Protein AF-A0A8G2C7Z1-F1 (afdb_monomer)

Secondary structure (DSSP, 8-state):
------SEEEEEHHHHHHHHHHHHHH---HHHHHHHHHHHHHTS-SPPPP---SSEEEEEEHHHHHGGGHHHHHHHHHHHHHHTT--S-HHHHHHHHHHHHHHH--GGG-

Nearest PDB structures (foldseek):
  7x4e-assembly1_A  TM=8.736E-01  e=5.362E-06  Natronorubrum bangense JCM 10635
  4lrv-assembly3_N-3  TM=7.641E-01  e=2.192E-05  Escherichia coli B7A
  4lrv-assembly1_E-2  TM=7.780E-01  e=4.821E-05  Escherichia coli B7A
  4lrv-assembly2_P  TM=7.577E-01  e=6.760E-05  Escherichia coli B7A
  4lrv-assembly1_M-2  TM=7.720E-01  e=1.971E-04  Escherichia coli B7A

Foldseek 3Di:
DQFQPDQKQWDAQVLQVLLVVLCVLPVDHSLVLLVQLLVVLLVDLDQQDQDDCPRTDDIGGPCSNQPPNSVVSRVSLVVSCVVSVPPDRSNRSSNRSSSNSSVPDDSVVD

Sequence (110 aa):
MNELTLQRVPFTKDADNKLRSLKAKTGLTPNILCRLAFCLSVEHSTTPPEVDMTERGREINRYTLFGEYETLFTSLLKVWHHEHSSPLEINDLCIRHIHRGISLINPNKL

pLDDT: mean 94.8, std 6.98, range [54.81, 98.69]

Structure (mmCIF, N/CA/C/O backbone):
data_AF-A0A8G2C7Z1-F1
#
_entry.id   AF-A0A8G2C7Z1-F1
#
loop_
_atom_site.group_PDB
_atom_site.id
_atom_site.type_symbol
_atom_site.label_atom_id
_atom_site.label_alt_id
_atom_site.label_comp_id
_atom_site.label_asym_id
_atom_site.label_entity_id
_atom_site.label_seq_id
_atom_site.pdbx_PDB_ins_code
_atom_site.Cartn_x
_atom_site.Cartn_y
_atom_site.Cartn_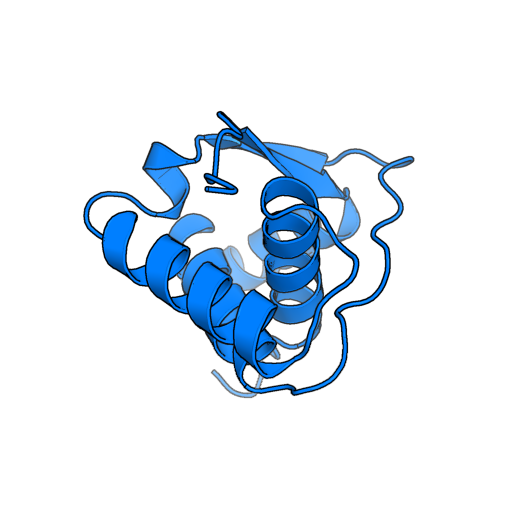z
_atom_site.occupancy
_atom_site.B_iso_or_equiv
_atom_site.auth_seq_id
_atom_site.auth_comp_id
_atom_site.auth_asym_id
_atom_site.auth_atom_id
_atom_site.pdbx_PDB_model_num
ATOM 1 N N . MET A 1 1 ? 15.138 -12.774 -10.348 1.00 54.81 1 MET A N 1
ATOM 2 C CA . MET A 1 1 ? 13.715 -12.378 -10.335 1.00 54.81 1 MET A CA 1
ATOM 3 C C . MET A 1 1 ? 13.541 -11.466 -9.138 1.00 54.81 1 MET A C 1
ATOM 5 O O . MET A 1 1 ? 13.924 -11.883 -8.051 1.00 54.81 1 MET A O 1
ATOM 9 N N . ASN A 1 2 ? 13.083 -10.229 -9.330 1.00 73.44 2 ASN A N 1
ATOM 10 C CA . ASN A 1 2 ? 12.905 -9.296 -8.218 1.00 73.44 2 ASN A CA 1
ATOM 11 C C . ASN A 1 2 ? 11.690 -9.757 -7.397 1.00 73.44 2 ASN A C 1
ATOM 13 O O . ASN A 1 2 ? 10.560 -9.764 -7.885 1.00 73.44 2 ASN A O 1
ATOM 17 N N . GLU A 1 3 ? 11.945 -10.230 -6.181 1.00 84.94 3 GLU A N 1
ATOM 18 C CA . GLU A 1 3 ? 10.935 -10.761 -5.265 1.00 84.94 3 GLU A CA 1
ATOM 19 C C . GLU A 1 3 ? 10.564 -9.725 -4.204 1.00 84.94 3 GLU A C 1
ATOM 21 O O . GLU A 1 3 ? 11.388 -8.906 -3.796 1.00 84.94 3 GLU A O 1
ATOM 26 N N . LEU A 1 4 ? 9.322 -9.789 -3.718 1.00 92.88 4 LEU A N 1
ATOM 27 C CA . LEU A 1 4 ? 8.908 -8.997 -2.566 1.00 92.88 4 LEU A CA 1
ATOM 28 C C . LEU A 1 4 ? 9.500 -9.630 -1.299 1.00 92.88 4 LEU A C 1
ATOM 30 O O . LEU A 1 4 ? 9.049 -10.681 -0.842 1.00 92.88 4 LEU A O 1
ATOM 34 N N . THR A 1 5 ? 10.510 -8.999 -0.707 1.00 95.00 5 THR A N 1
ATOM 35 C CA . THR A 1 5 ? 11.256 -9.544 0.446 1.00 95.00 5 THR A CA 1
ATOM 36 C C . THR A 1 5 ? 11.010 -8.791 1.750 1.00 95.00 5 THR A C 1
ATOM 38 O O . THR A 1 5 ? 11.402 -9.272 2.815 1.00 95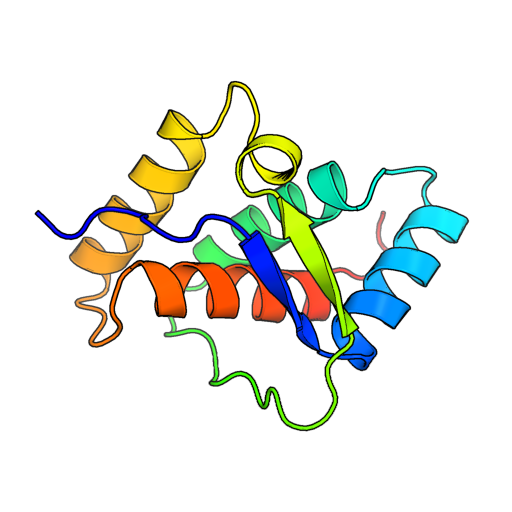.00 5 THR A O 1
ATOM 41 N N . LEU A 1 6 ? 10.313 -7.649 1.698 1.00 94.50 6 LEU A N 1
ATOM 42 C CA . LEU A 1 6 ? 9.989 -6.859 2.888 1.00 94.50 6 LEU A CA 1
ATOM 43 C C . LEU A 1 6 ? 9.221 -7.699 3.923 1.00 94.50 6 LEU A C 1
ATOM 45 O O . LEU A 1 6 ? 8.230 -8.343 3.590 1.00 94.50 6 LEU A O 1
ATOM 49 N N . GLN A 1 7 ? 9.654 -7.679 5.183 1.00 96.31 7 GLN A N 1
ATOM 50 C CA . GLN A 1 7 ? 8.948 -8.370 6.273 1.00 96.31 7 GLN A CA 1
ATOM 51 C C . GLN A 1 7 ? 7.810 -7.516 6.836 1.00 96.31 7 GLN A C 1
ATOM 53 O O . GLN A 1 7 ? 6.756 -8.018 7.224 1.00 96.31 7 GLN A O 1
ATOM 58 N N . ARG A 1 8 ? 8.007 -6.196 6.856 1.00 97.56 8 ARG A N 1
ATOM 59 C CA . ARG A 1 8 ? 7.068 -5.214 7.396 1.00 97.56 8 ARG A CA 1
ATOM 60 C C . ARG A 1 8 ? 6.937 -4.056 6.419 1.00 97.56 8 ARG A C 1
ATOM 62 O O . ARG A 1 8 ? 7.935 -3.623 5.852 1.00 97.56 8 ARG A O 1
ATOM 69 N N . VAL A 1 9 ? 5.713 -3.576 6.220 1.00 97.75 9 VAL A N 1
ATOM 70 C CA . VAL A 1 9 ? 5.421 -2.394 5.405 1.00 97.75 9 VAL A CA 1
ATOM 71 C C . VAL A 1 9 ? 5.460 -1.166 6.313 1.00 97.75 9 VAL A C 1
ATOM 73 O O . VAL A 1 9 ? 4.626 -1.084 7.225 1.00 97.75 9 VAL A O 1
ATOM 76 N N . PRO A 1 10 ? 6.400 -0.230 6.099 1.00 98.06 10 PRO A N 1
ATOM 77 C CA . PRO A 1 10 ? 6.450 1.019 6.839 1.00 98.06 10 PRO A CA 1
ATOM 78 C C . PRO A 1 10 ? 5.433 2.033 6.315 1.00 98.06 10 PRO A C 1
ATOM 80 O O . PRO A 1 10 ? 5.172 2.138 5.113 1.00 98.06 10 PRO A O 1
ATOM 83 N N . PHE A 1 11 ? 4.888 2.824 7.233 1.00 98.44 11 PHE A N 1
ATOM 84 C CA . PHE A 1 11 ? 4.016 3.943 6.913 1.00 98.44 11 PHE A CA 1
ATOM 85 C C . PHE A 1 11 ? 4.598 5.237 7.464 1.00 98.44 11 PHE A C 1
ATOM 87 O O . PHE A 1 11 ? 5.170 5.259 8.551 1.00 98.44 11 PHE A O 1
ATOM 94 N N . THR A 1 12 ? 4.402 6.328 6.734 1.00 98.69 12 THR A N 1
ATOM 95 C CA . THR A 1 12 ? 4.509 7.678 7.272 1.00 98.69 12 THR A CA 1
ATOM 96 C C . THR A 1 12 ? 3.445 7.890 8.344 1.00 98.69 12 THR A C 1
ATOM 98 O O . THR A 1 12 ? 2.409 7.212 8.384 1.00 98.69 12 THR A O 1
ATOM 101 N N . LYS A 1 13 ? 3.689 8.854 9.223 1.00 98.50 13 LYS A N 1
ATOM 102 C CA . LYS A 1 13 ? 2.750 9.260 10.268 1.00 98.50 13 LYS A CA 1
ATOM 103 C C . LYS A 1 13 ? 1.397 9.670 9.685 1.00 98.50 13 LYS A C 1
ATOM 105 O O . LYS A 1 13 ? 0.362 9.251 10.198 1.00 98.50 13 LYS A O 1
ATOM 110 N N . ASP A 1 14 ? 1.400 10.398 8.572 1.00 98.06 14 ASP A N 1
ATOM 111 C CA . ASP A 1 14 ? 0.177 10.843 7.899 1.00 98.06 14 ASP A CA 1
ATOM 112 C C . ASP A 1 14 ? -0.612 9.688 7.285 1.00 98.06 14 ASP A C 1
ATOM 114 O O . ASP A 1 14 ? -1.833 9.615 7.452 1.00 98.06 14 ASP A O 1
ATOM 118 N N . ALA A 1 15 ? 0.069 8.738 6.639 1.00 98.31 15 ALA A N 1
ATOM 119 C CA . ALA A 1 15 ? -0.581 7.542 6.119 1.00 98.31 15 ALA A CA 1
ATOM 120 C C . ALA A 1 15 ? -1.184 6.6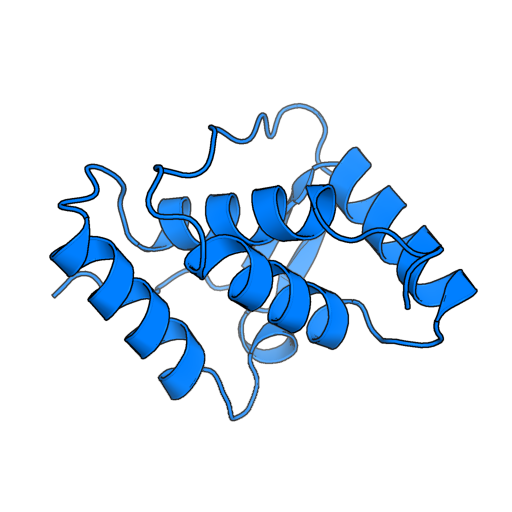94 7.253 1.00 98.31 15 ALA A C 1
ATOM 122 O O . ALA A 1 15 ? -2.328 6.248 7.136 1.00 98.31 15 ALA A O 1
ATOM 123 N N . ASP A 1 16 ? -0.475 6.521 8.378 1.00 98.38 16 ASP A N 1
ATOM 124 C CA . ASP A 1 16 ? -1.007 5.798 9.542 1.00 98.38 16 ASP A CA 1
ATOM 125 C C . ASP A 1 16 ? -2.227 6.508 10.150 1.00 98.38 16 ASP A C 1
ATOM 127 O O . ASP A 1 16 ? -3.238 5.870 10.457 1.00 98.38 16 ASP A O 1
ATOM 131 N N . ASN A 1 17 ? -2.174 7.836 10.274 1.00 98.06 17 ASN A N 1
ATOM 132 C CA . ASN A 1 17 ? -3.296 8.645 10.746 1.00 98.06 17 ASN A CA 1
ATOM 133 C C . ASN A 1 17 ? -4.506 8.527 9.812 1.00 98.06 17 ASN A C 1
ATOM 135 O O . ASN A 1 17 ? -5.635 8.330 10.277 1.00 98.06 17 ASN A O 1
ATOM 139 N N . LYS A 1 18 ? -4.285 8.569 8.492 1.00 97.62 18 LYS A N 1
ATOM 140 C CA . LYS A 1 18 ? -5.350 8.380 7.504 1.00 97.62 18 LYS A CA 1
ATOM 141 C C . LYS A 1 18 ? -5.960 6.984 7.606 1.00 97.62 18 LYS A C 1
ATOM 143 O O . LYS A 1 18 ? -7.182 6.878 7.663 1.00 97.62 18 LYS A O 1
ATOM 148 N N . LEU A 1 19 ? -5.157 5.927 7.729 1.00 97.88 19 LEU A N 1
ATOM 149 C CA . LEU A 1 19 ? -5.654 4.561 7.933 1.00 97.88 19 LEU A CA 1
ATOM 150 C C . LEU A 1 19 ? -6.501 4.429 9.208 1.00 97.88 19 LEU A C 1
ATOM 152 O O . LEU A 1 19 ? -7.533 3.758 9.193 1.00 97.88 19 LEU A O 1
ATOM 156 N N . ARG A 1 20 ? -6.114 5.085 10.311 1.00 97.44 20 ARG A N 1
ATOM 157 C CA . ARG A 1 20 ? -6.914 5.109 11.553 1.00 97.44 20 ARG A CA 1
ATOM 158 C C . ARG A 1 20 ? -8.249 5.820 11.360 1.00 97.44 20 ARG A C 1
ATOM 160 O O . ARG A 1 20 ? -9.268 5.308 11.815 1.00 97.44 20 ARG A O 1
ATOM 167 N N . SER A 1 21 ? -8.244 6.957 10.666 1.00 96.56 21 SER A N 1
ATOM 168 C CA . SER A 1 21 ? -9.460 7.704 10.332 1.00 96.56 21 SER A CA 1
ATOM 169 C C . SER A 1 21 ? -10.396 6.883 9.438 1.00 96.56 21 SER A C 1
ATOM 171 O O . SER A 1 21 ? -11.583 6.757 9.732 1.00 96.56 21 SER A O 1
ATOM 173 N N . LEU A 1 22 ? -9.858 6.239 8.398 1.00 97.19 22 LEU A N 1
ATOM 174 C CA . LEU A 1 22 ? -10.612 5.349 7.513 1.00 97.19 22 LEU A CA 1
ATOM 175 C C . LEU A 1 22 ? -11.210 4.164 8.276 1.00 97.19 22 LEU A C 1
ATOM 177 O O . LEU A 1 22 ? -12.394 3.878 8.108 1.00 97.19 22 LEU A O 1
ATOM 181 N N . LYS A 1 23 ? -10.438 3.524 9.166 1.00 96.50 23 LYS A N 1
ATOM 182 C CA . LYS A 1 23 ? -10.943 2.460 10.045 1.00 96.50 23 LYS A CA 1
ATOM 183 C C . LYS A 1 23 ? -12.106 2.951 10.906 1.00 96.50 23 LYS A C 1
ATOM 185 O O . LYS A 1 23 ? -13.116 2.265 10.996 1.00 96.50 23 LYS A O 1
ATOM 190 N N . ALA A 1 24 ? -11.970 4.115 11.540 1.00 96.56 24 ALA A N 1
ATOM 191 C CA . ALA A 1 24 ? -13.011 4.664 12.407 1.00 96.56 24 ALA A CA 1
ATOM 192 C C . ALA A 1 24 ? -14.313 4.960 11.644 1.00 96.56 24 ALA A C 1
ATOM 194 O O . ALA A 1 24 ? -15.391 4.768 12.194 1.00 96.56 24 ALA A O 1
ATOM 195 N N . LYS A 1 25 ? -14.215 5.391 10.380 1.00 95.12 25 LYS A N 1
ATOM 196 C CA . LYS A 1 25 ? -15.376 5.717 9.538 1.00 95.12 25 LYS A CA 1
ATOM 197 C C . LYS A 1 25 ? -16.045 4.500 8.899 1.00 95.12 25 LYS A C 1
ATOM 199 O O . LYS A 1 25 ? -17.260 4.482 8.775 1.00 95.12 25 LYS A O 1
ATOM 204 N N . THR A 1 26 ? -15.260 3.514 8.469 1.00 95.06 26 THR A N 1
ATOM 205 C CA . THR A 1 26 ? -15.745 2.393 7.636 1.00 95.06 26 THR A CA 1
ATOM 206 C C . THR A 1 26 ? -15.833 1.064 8.386 1.00 95.06 26 THR A C 1
ATOM 208 O O . THR A 1 26 ? -16.402 0.106 7.880 1.00 95.06 26 THR A O 1
ATOM 211 N N . GLY A 1 27 ? -15.208 0.955 9.563 1.00 95.56 27 GLY A N 1
ATOM 212 C CA . GLY A 1 27 ? -15.026 -0.312 10.276 1.00 95.56 27 GLY A CA 1
ATOM 213 C C . GLY A 1 27 ? -13.969 -1.243 9.660 1.00 95.56 27 GLY A C 1
ATOM 214 O O . GLY A 1 27 ? -13.598 -2.237 10.286 1.00 95.56 27 GLY A O 1
ATOM 215 N N . LEU A 1 28 ? -13.430 -0.926 8.476 1.00 95.69 28 LEU A N 1
ATOM 216 C CA . LEU A 1 28 ? -12.449 -1.765 7.788 1.00 95.69 28 LEU A CA 1
ATOM 217 C C . LEU A 1 28 ? -11.092 -1.741 8.495 1.00 95.69 28 LEU A C 1
ATOM 219 O O . LEU A 1 28 ? -10.581 -0.698 8.913 1.00 95.69 28 LEU A O 1
ATOM 223 N N . THR A 1 29 ? -10.471 -2.911 8.614 1.00 96.06 29 THR A N 1
ATOM 224 C CA . THR A 1 29 ? -9.144 -3.026 9.218 1.00 96.06 29 THR A CA 1
ATOM 225 C C . THR A 1 29 ? -8.068 -2.414 8.309 1.00 96.06 29 THR A C 1
ATOM 227 O O . THR A 1 29 ? -8.224 -2.405 7.084 1.00 96.06 29 THR A O 1
ATOM 230 N N . PRO A 1 30 ? -6.942 -1.923 8.867 1.00 95.81 30 PRO A N 1
ATOM 231 C CA . PRO A 1 30 ? -5.876 -1.305 8.074 1.00 95.81 30 PRO A CA 1
ATOM 232 C C . PRO A 1 30 ? -5.341 -2.202 6.954 1.00 95.81 30 PRO A C 1
ATOM 234 O O . PRO A 1 30 ? -5.027 -1.724 5.877 1.00 95.81 30 PRO A O 1
ATOM 237 N N . ASN A 1 31 ? -5.279 -3.510 7.178 1.00 95.75 31 ASN A N 1
ATOM 238 C CA . ASN A 1 31 ? -4.836 -4.497 6.204 1.00 95.75 31 ASN A CA 1
ATOM 239 C C . ASN A 1 31 ? -5.793 -4.615 5.004 1.00 95.75 31 ASN A C 1
ATOM 241 O O . ASN A 1 31 ? -5.317 -4.669 3.874 1.00 95.75 31 ASN A O 1
ATOM 245 N N . ILE A 1 32 ? -7.113 -4.561 5.211 1.00 96.12 32 ILE A N 1
ATOM 246 C CA . ILE A 1 32 ? -8.076 -4.491 4.097 1.00 96.12 32 ILE A CA 1
ATOM 247 C C . ILE A 1 32 ? -7.969 -3.148 3.368 1.00 96.12 32 ILE A C 1
ATOM 249 O O . ILE A 1 32 ? -7.912 -3.117 2.141 1.00 96.12 32 ILE A O 1
ATOM 253 N N . LEU A 1 33 ? -7.852 -2.042 4.108 1.00 97.31 33 LEU A N 1
ATOM 254 C CA . LEU A 1 33 ? -7.671 -0.711 3.521 1.00 97.31 33 LEU A CA 1
ATOM 255 C C . LEU A 1 33 ? -6.395 -0.616 2.672 1.00 97.31 33 LEU A C 1
ATOM 257 O O . LEU A 1 33 ? -6.431 -0.037 1.593 1.00 97.31 33 LEU A O 1
ATOM 261 N N . CYS A 1 34 ? -5.288 -1.224 3.105 1.00 97.75 34 CYS A N 1
ATOM 262 C CA . CYS A 1 34 ? -4.047 -1.271 2.333 1.00 97.75 34 CYS A CA 1
ATOM 263 C C . CYS A 1 34 ? -4.176 -2.098 1.046 1.00 97.75 34 CYS A C 1
ATOM 265 O O . CYS A 1 34 ? -3.574 -1.733 0.040 1.00 97.75 34 CYS A O 1
ATOM 267 N N . ARG A 1 35 ? -4.965 -3.183 1.047 1.00 97.50 35 ARG A N 1
ATOM 268 C CA . ARG A 1 35 ? -5.261 -3.961 -0.170 1.00 97.50 35 ARG A CA 1
ATOM 269 C C . ARG A 1 35 ? -6.058 -3.133 -1.176 1.00 97.50 35 ARG A C 1
ATOM 271 O O . ARG A 1 35 ? -5.690 -3.084 -2.342 1.00 97.50 35 ARG A O 1
ATOM 278 N N . LEU A 1 36 ? -7.095 -2.432 -0.710 1.00 96.69 36 LEU A N 1
A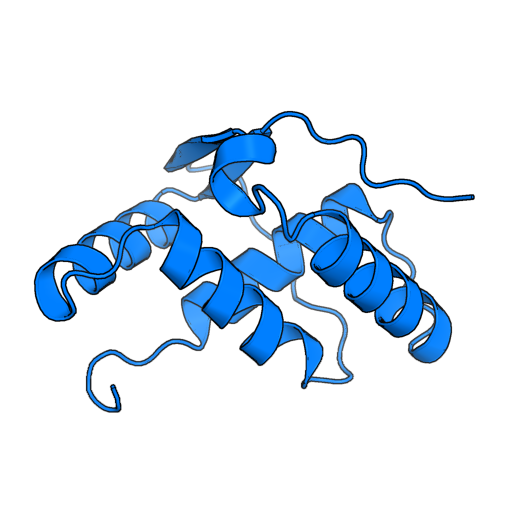TOM 279 C CA . LEU A 1 36 ? -7.887 -1.520 -1.545 1.00 96.69 36 LEU A CA 1
ATOM 280 C C . LEU A 1 36 ? -7.029 -0.376 -2.094 1.00 96.69 36 LEU A C 1
ATOM 282 O O . LEU A 1 36 ? -7.065 -0.095 -3.286 1.00 96.69 36 LEU A O 1
ATOM 286 N N . ALA A 1 37 ? -6.218 0.240 -1.233 1.00 97.75 37 ALA A N 1
ATOM 287 C CA . ALA A 1 37 ? -5.253 1.262 -1.613 1.00 97.75 37 ALA A CA 1
ATOM 288 C C . ALA A 1 37 ? -4.315 0.758 -2.718 1.00 97.75 37 ALA A C 1
ATOM 290 O O . ALA A 1 37 ? -4.162 1.416 -3.744 1.00 97.75 37 ALA A O 1
ATOM 291 N N . PHE A 1 38 ? -3.714 -0.418 -2.534 1.00 98.25 38 PHE A N 1
ATOM 292 C CA . PHE A 1 38 ? -2.851 -1.012 -3.546 1.00 98.25 38 PHE A CA 1
ATOM 293 C C . PHE A 1 38 ? -3.583 -1.178 -4.884 1.00 98.25 38 PHE A C 1
ATOM 295 O O . PHE A 1 38 ? -3.064 -0.713 -5.896 1.00 98.25 38 PHE A O 1
ATOM 302 N N . CYS A 1 39 ? -4.787 -1.765 -4.888 1.00 97.12 39 CYS A N 1
ATOM 303 C CA . CYS A 1 39 ? -5.577 -1.958 -6.108 1.00 97.12 39 CYS A CA 1
ATOM 304 C C . CYS A 1 39 ? -5.869 -0.633 -6.825 1.00 97.12 39 CYS A C 1
ATOM 306 O O . CYS A 1 39 ? -5.566 -0.505 -8.005 1.00 97.12 39 CYS A O 1
ATOM 308 N N . LEU A 1 40 ? -6.352 0.380 -6.096 1.00 96.75 40 LEU A N 1
ATOM 309 C CA . LEU A 1 40 ? -6.585 1.722 -6.649 1.00 96.75 40 LEU A CA 1
ATOM 310 C C . LEU A 1 40 ? -5.313 2.323 -7.247 1.00 96.75 40 LEU A C 1
ATOM 312 O O . LEU A 1 40 ? -5.341 3.028 -8.247 1.00 96.75 40 LEU A O 1
ATOM 316 N N . SER A 1 41 ? -4.174 2.062 -6.614 1.00 98.25 41 SER A N 1
ATOM 317 C CA . SER A 1 41 ? -2.898 2.576 -7.071 1.00 98.25 41 SER A CA 1
ATOM 318 C C . SER A 1 41 ? -2.455 1.916 -8.371 1.00 98.25 41 SER A C 1
ATOM 320 O O . SER A 1 41 ? -2.047 2.634 -9.275 1.00 98.25 41 SER A O 1
ATOM 322 N N . VAL A 1 42 ? -2.508 0.590 -8.496 1.00 96.88 42 VAL A N 1
ATOM 323 C CA . VAL A 1 42 ? -1.992 -0.111 -9.690 1.00 96.88 42 VAL A CA 1
ATOM 324 C C . VAL A 1 42 ? -2.803 0.155 -10.962 1.00 96.88 42 VAL A C 1
ATOM 326 O O . VAL A 1 42 ? -2.278 -0.031 -12.052 1.00 96.88 42 VAL A O 1
ATOM 329 N N . GLU A 1 43 ? -4.032 0.665 -10.853 1.00 95.75 43 GLU A N 1
ATOM 330 C CA . GLU A 1 43 ? -4.816 1.135 -12.008 1.00 95.75 43 GLU A CA 1
ATOM 331 C C . GLU A 1 43 ? -4.176 2.339 -12.721 1.00 95.75 43 GLU A C 1
ATOM 333 O O . GLU A 1 43 ? -4.414 2.572 -13.906 1.00 95.75 43 GLU A O 1
ATOM 338 N N . HIS A 1 44 ? -3.342 3.114 -12.024 1.00 94.75 44 HIS A N 1
ATOM 339 C CA . HIS A 1 44 ? -2.623 4.230 -12.626 1.00 94.75 44 HIS A CA 1
ATOM 340 C C . HIS A 1 44 ? -1.321 3.759 -13.281 1.00 94.75 44 HIS A C 1
ATOM 342 O O . HIS A 1 44 ? -0.461 3.174 -12.618 1.00 94.75 44 HIS A O 1
ATOM 348 N N . SER A 1 45 ? -1.125 4.129 -14.549 1.00 92.38 45 SER A N 1
ATOM 349 C CA . SER A 1 45 ? 0.073 3.803 -15.336 1.00 92.38 45 SER A CA 1
ATOM 350 C C . SER A 1 45 ? 1.325 4.603 -14.963 1.00 92.38 45 SER A C 1
ATOM 352 O O . SER A 1 45 ? 2.433 4.271 -15.375 1.00 92.38 45 SER A O 1
ATOM 354 N N . THR A 1 46 ? 1.183 5.674 -14.181 1.00 95.44 46 THR A N 1
ATOM 355 C CA . THR A 1 46 ? 2.324 6.479 -13.735 1.00 95.44 46 THR A CA 1
ATOM 356 C C . THR A 1 46 ? 3.039 5.821 -12.561 1.00 95.44 46 THR A C 1
ATOM 358 O O . THR A 1 46 ? 2.401 5.229 -11.687 1.00 95.44 46 THR A O 1
ATOM 361 N N . THR A 1 47 ? 4.362 5.979 -12.485 1.00 95.62 47 THR A N 1
ATOM 362 C CA . THR A 1 47 ? 5.145 5.578 -11.307 1.00 95.62 47 THR A CA 1
ATOM 363 C C . THR A 1 47 ? 4.632 6.307 -10.063 1.00 95.62 47 THR A C 1
ATOM 365 O O . THR A 1 47 ? 4.491 7.534 -10.097 1.00 95.62 47 THR A O 1
ATOM 368 N N . PRO A 1 48 ? 4.312 5.593 -8.967 1.00 97.69 48 PRO A N 1
ATOM 369 C CA . PRO A 1 48 ? 3.866 6.239 -7.742 1.00 97.69 48 PRO A CA 1
ATOM 370 C C . PRO A 1 48 ? 4.976 7.144 -7.171 1.00 97.69 48 PRO A C 1
ATOM 372 O O . PRO A 1 48 ? 6.163 6.819 -7.290 1.00 97.69 48 PRO A O 1
ATOM 375 N N . PRO A 1 49 ? 4.606 8.287 -6.563 1.00 97.12 49 PRO A N 1
ATOM 376 C CA . PRO A 1 49 ? 5.571 9.252 -6.053 1.00 97.12 49 PRO A CA 1
ATOM 377 C C . PRO A 1 49 ? 6.432 8.649 -4.942 1.00 97.12 49 PRO A C 1
ATOM 379 O O . PRO A 1 49 ? 6.048 7.677 -4.287 1.00 97.12 49 PRO A O 1
ATOM 382 N N . GLU A 1 50 ? 7.602 9.245 -4.734 1.00 97.44 50 GLU A N 1
ATOM 383 C CA . GLU A 1 50 ? 8.454 8.926 -3.593 1.00 97.44 50 GLU A CA 1
ATOM 384 C C . GLU A 1 50 ? 7.731 9.193 -2.268 1.00 97.44 50 GLU A C 1
ATOM 386 O O . GLU A 1 50 ? 6.887 10.086 -2.164 1.00 97.44 50 GLU A O 1
ATOM 391 N N . VAL A 1 51 ? 8.050 8.382 -1.260 1.00 97.62 51 VAL A N 1
ATOM 392 C CA . VAL A 1 51 ? 7.461 8.478 0.074 1.00 97.62 51 VAL A CA 1
ATOM 393 C C . VAL A 1 51 ? 8.521 8.987 1.040 1.00 97.62 51 VAL A C 1
ATOM 395 O O . VAL A 1 51 ? 9.484 8.282 1.333 1.00 97.62 51 VAL A O 1
ATOM 398 N N . ASP A 1 52 ? 8.311 10.188 1.574 1.00 96.50 52 ASP A N 1
ATOM 399 C CA . ASP A 1 52 ? 9.154 10.741 2.631 1.00 96.50 52 ASP A CA 1
ATOM 400 C C . ASP A 1 52 ? 8.882 10.025 3.964 1.00 96.50 52 ASP A C 1
ATOM 402 O O . ASP A 1 52 ? 7.828 10.179 4.581 1.00 96.50 52 ASP A O 1
ATOM 406 N N . MET A 1 53 ? 9.854 9.229 4.408 1.00 95.31 53 MET A N 1
ATOM 407 C CA . MET A 1 53 ? 9.793 8.439 5.640 1.00 95.31 53 MET A CA 1
ATOM 408 C C . MET A 1 53 ? 10.437 9.138 6.850 1.00 95.31 53 MET A C 1
ATOM 410 O O . MET A 1 53 ? 10.773 8.461 7.829 1.00 95.31 53 MET A O 1
ATOM 414 N N . THR A 1 54 ? 10.625 10.462 6.806 1.00 96.50 54 THR A N 1
ATOM 415 C CA . THR A 1 54 ? 11.168 11.246 7.929 1.00 96.50 54 THR A CA 1
ATOM 416 C C . THR A 1 54 ? 10.260 11.151 9.160 1.00 96.50 54 THR A C 1
ATOM 418 O O . THR A 1 54 ? 10.704 10.747 10.235 1.00 96.50 54 THR A O 1
ATOM 421 N N . GLU A 1 55 ? 8.961 11.422 9.000 1.00 96.62 55 GLU A N 1
ATOM 422 C CA . GLU A 1 55 ? 7.955 11.248 10.057 1.00 96.62 55 GLU A CA 1
ATOM 423 C C . GLU A 1 55 ? 7.368 9.831 10.007 1.00 96.62 55 GLU A C 1
ATOM 425 O O . GLU A 1 55 ? 6.418 9.547 9.269 1.00 96.62 55 GLU A O 1
ATOM 430 N N . ARG A 1 56 ? 7.928 8.917 10.807 1.00 96.44 56 ARG A N 1
ATOM 431 C CA . ARG A 1 56 ? 7.525 7.503 10.816 1.00 96.44 56 ARG A CA 1
ATOM 432 C C . ARG A 1 56 ? 6.243 7.258 11.610 1.00 96.44 56 ARG A C 1
ATOM 434 O O . ARG A 1 56 ? 6.103 7.663 12.762 1.00 96.44 56 ARG A O 1
ATOM 441 N N . GLY A 1 57 ? 5.314 6.549 10.983 1.00 97.00 57 GLY A N 1
ATOM 442 C CA . GLY A 1 57 ? 4.133 5.965 11.601 1.00 97.00 57 GLY A CA 1
ATOM 443 C C . GLY A 1 57 ? 4.385 4.521 12.036 1.00 97.00 57 GLY A C 1
ATOM 444 O O . GLY A 1 57 ? 5.516 4.090 12.257 1.00 97.00 57 GLY A O 1
A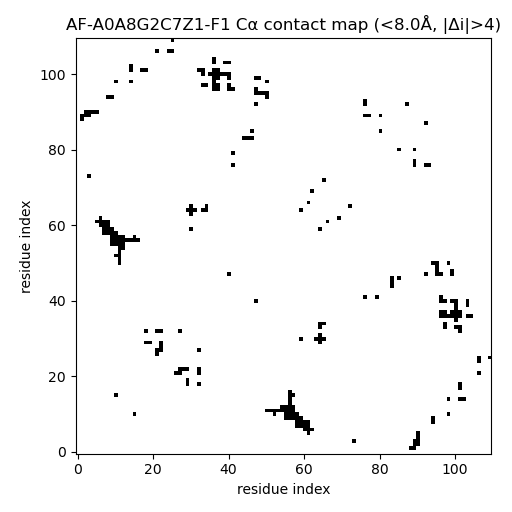TOM 445 N N . ARG A 1 58 ? 3.304 3.748 12.168 1.00 97.00 58 ARG A N 1
ATOM 446 C CA . ARG A 1 58 ? 3.409 2.310 12.448 1.00 97.00 58 ARG A CA 1
ATOM 447 C C . ARG A 1 58 ? 3.943 1.543 11.243 1.00 97.00 58 ARG A C 1
ATOM 449 O O . ARG A 1 58 ? 3.872 2.001 10.110 1.00 97.00 58 ARG A O 1
ATOM 456 N N . GLU A 1 59 ? 4.359 0.309 11.497 1.00 97.75 59 GLU A N 1
ATOM 457 C CA . GLU A 1 59 ? 4.603 -0.691 10.461 1.00 97.75 59 GLU A CA 1
ATOM 458 C C . GLU A 1 59 ? 3.633 -1.864 10.621 1.00 97.75 59 GLU A C 1
ATOM 460 O O . GLU A 1 59 ? 3.297 -2.248 11.747 1.00 97.75 59 GLU A O 1
ATOM 465 N N . ILE A 1 60 ? 3.226 -2.476 9.510 1.00 96.44 60 ILE A N 1
ATOM 466 C CA . ILE A 1 60 ? 2.359 -3.663 9.507 1.00 96.44 60 ILE A CA 1
ATOM 467 C C . ILE A 1 60 ? 3.141 -4.848 8.948 1.00 96.44 60 ILE A C 1
ATOM 469 O O . ILE A 1 60 ? 3.824 -4.723 7.937 1.00 96.44 60 ILE A O 1
ATOM 473 N N . ASN A 1 61 ? 3.035 -6.011 9.595 1.00 97.00 61 ASN A N 1
ATOM 474 C CA . ASN A 1 61 ? 3.639 -7.244 9.090 1.00 97.00 61 ASN A CA 1
ATOM 475 C C . ASN A 1 61 ? 3.093 -7.561 7.690 1.00 97.00 61 ASN A C 1
ATOM 477 O O . ASN A 1 61 ? 1.876 -7.535 7.497 1.00 97.00 61 ASN A O 1
ATOM 481 N N . ARG A 1 62 ? 3.961 -7.892 6.728 1.00 95.44 62 ARG A N 1
ATOM 482 C CA . ARG A 1 62 ? 3.548 -8.188 5.346 1.00 95.44 62 ARG A CA 1
ATOM 483 C C . ARG A 1 62 ? 2.503 -9.300 5.307 1.00 95.44 62 ARG A C 1
ATOM 485 O O . ARG A 1 62 ? 1.463 -9.134 4.676 1.00 95.44 62 ARG A O 1
ATOM 492 N N . TYR A 1 63 ? 2.730 -10.360 6.081 1.00 93.88 63 TYR A N 1
ATOM 493 C CA . TYR A 1 63 ? 1.785 -11.463 6.238 1.00 93.88 63 TYR A CA 1
ATOM 494 C C . TYR A 1 63 ? 0.417 -11.000 6.768 1.00 93.88 63 TYR A C 1
ATOM 496 O O . TYR A 1 63 ? -0.619 -11.467 6.315 1.00 93.88 63 TYR A O 1
ATOM 504 N N . THR A 1 64 ? 0.370 -10.027 7.682 1.00 93.31 64 THR A N 1
ATOM 505 C CA . THR A 1 64 ? -0.899 -9.442 8.150 1.00 93.31 64 THR A CA 1
ATOM 506 C C . THR A 1 64 ? -1.580 -8.614 7.059 1.00 93.31 64 THR A C 1
ATOM 508 O O . THR A 1 64 ? -2.812 -8.587 6.980 1.00 93.31 64 THR A O 1
ATOM 511 N N . LEU A 1 65 ? -0.790 -7.923 6.231 1.00 94.19 65 LEU A N 1
ATOM 512 C CA . LEU A 1 65 ? -1.281 -7.056 5.169 1.00 94.19 65 LEU A CA 1
ATOM 513 C C . LEU A 1 65 ? -1.852 -7.867 4.009 1.00 94.19 65 LEU A C 1
ATOM 515 O O . LEU A 1 65 ? -3.012 -7.659 3.673 1.00 94.19 65 LEU A O 1
ATOM 519 N N . PHE A 1 66 ? -1.117 -8.829 3.452 1.00 95.12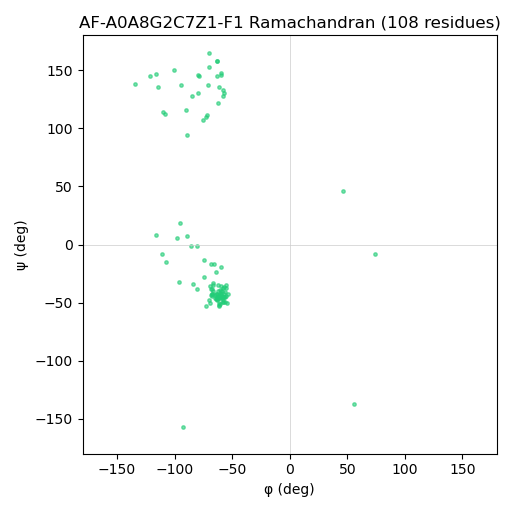 66 PHE A N 1
ATOM 520 C CA . PHE A 1 66 ? -1.575 -9.607 2.295 1.00 95.12 66 PHE A CA 1
ATOM 521 C C . PHE A 1 66 ? -2.226 -10.949 2.656 1.00 95.12 66 PHE A C 1
ATOM 523 O O . PHE A 1 66 ? -3.194 -11.339 2.005 1.00 95.12 66 PHE A O 1
ATOM 530 N N . GLY A 1 67 ? -1.794 -11.605 3.735 1.00 93.06 67 GLY A N 1
ATOM 531 C CA . GLY A 1 67 ? -2.336 -12.895 4.173 1.00 93.06 67 GLY A CA 1
ATOM 532 C C . GLY A 1 67 ? -2.256 -13.960 3.081 1.00 93.06 67 GLY A C 1
ATOM 533 O O . GLY A 1 67 ? -1.272 -14.044 2.352 1.00 93.06 67 GLY A O 1
ATOM 534 N N . GLU A 1 68 ? -3.332 -14.732 2.930 1.00 95.31 68 GLU A N 1
ATOM 535 C CA . GLU A 1 68 ? -3.481 -15.747 1.874 1.00 95.31 68 GLU A CA 1
ATOM 536 C C . GLU A 1 68 ? -3.403 -15.178 0.443 1.00 95.31 68 GLU A C 1
ATOM 538 O O . GLU A 1 68 ? -3.113 -15.909 -0.498 1.00 95.31 68 GLU A O 1
ATOM 543 N N . TYR A 1 69 ? -3.607 -13.867 0.267 1.00 95.94 69 TYR A N 1
ATOM 544 C CA . TYR A 1 69 ? -3.592 -13.207 -1.040 1.00 95.94 69 TYR A CA 1
ATOM 545 C C . TYR A 1 69 ? -2.198 -12.707 -1.452 1.00 95.94 69 TYR A C 1
ATOM 547 O O . TYR A 1 69 ? -2.079 -12.005 -2.454 1.00 95.94 69 TYR A O 1
ATOM 555 N N . GLU A 1 70 ? -1.131 -13.021 -0.708 1.00 94.75 70 GLU A N 1
ATOM 556 C CA . GLU A 1 70 ? 0.226 -12.527 -1.001 1.00 94.75 70 GLU A CA 1
ATOM 557 C C . GLU A 1 70 ? 0.675 -12.828 -2.435 1.00 94.75 70 GLU A C 1
ATOM 559 O O . GLU A 1 70 ? 1.185 -11.936 -3.116 1.00 94.75 70 GLU A O 1
ATOM 564 N N . THR A 1 71 ? 0.409 -14.033 -2.941 1.00 95.44 71 THR A N 1
ATOM 565 C CA . THR A 1 71 ? 0.712 -14.392 -4.332 1.00 95.44 71 THR A CA 1
ATOM 566 C C . THR A 1 71 ? -0.014 -13.488 -5.329 1.00 95.44 71 THR A C 1
ATOM 568 O O . THR A 1 71 ? 0.606 -13.010 -6.269 1.00 95.44 71 THR A O 1
ATOM 571 N N . LEU A 1 72 ? -1.293 -13.170 -5.104 1.00 96.38 72 LEU A N 1
ATOM 572 C CA . LEU A 1 72 ? -2.057 -12.288 -5.993 1.00 96.38 72 LEU A CA 1
ATOM 573 C C . LEU A 1 72 ? -1.441 -10.883 -6.056 1.00 96.38 72 LEU A C 1
ATOM 575 O O . LEU A 1 72 ? -1.155 -10.376 -7.139 1.00 96.38 72 LEU A O 1
ATOM 579 N N . PHE A 1 73 ? -1.215 -10.257 -4.899 1.00 96.88 73 PHE A N 1
ATOM 580 C CA . PHE A 1 73 ? -0.701 -8.886 -4.840 1.00 96.88 73 PHE A CA 1
ATOM 581 C C . PHE A 1 73 ? 0.738 -8.779 -5.358 1.00 96.88 73 PHE A C 1
ATOM 583 O O . PHE A 1 73 ? 1.073 -7.823 -6.057 1.00 96.88 73 PHE A O 1
ATOM 590 N N . THR A 1 74 ? 1.583 -9.773 -5.071 1.00 95.69 74 THR A N 1
ATOM 591 C CA . THR A 1 74 ? 2.957 -9.811 -5.593 1.00 95.69 74 THR A CA 1
ATOM 592 C C . THR A 1 74 ? 2.995 -10.048 -7.100 1.00 95.69 74 THR A C 1
ATOM 594 O O . THR A 1 74 ? 3.790 -9.407 -7.785 1.00 95.69 74 THR A O 1
ATOM 597 N N . SER A 1 75 ? 2.121 -10.901 -7.641 1.00 96.31 75 SER A N 1
ATOM 598 C CA . SER A 1 75 ? 1.985 -11.091 -9.087 1.00 96.31 75 SER A CA 1
ATOM 599 C C . SER A 1 75 ? 1.520 -9.816 -9.787 1.00 96.31 75 SER A C 1
ATOM 601 O O . SER A 1 75 ? 2.146 -9.418 -10.766 1.00 96.31 75 SER A O 1
ATOM 603 N N . LEU A 1 76 ? 0.496 -9.132 -9.263 1.00 96.94 76 LEU A N 1
ATOM 604 C CA . LEU A 1 76 ? 0.028 -7.855 -9.817 1.00 96.94 76 LEU A CA 1
ATOM 605 C C . LEU A 1 76 ? 1.136 -6.798 -9.828 1.00 96.94 76 LEU A C 1
ATOM 607 O O . LEU A 1 76 ? 1.340 -6.131 -10.838 1.00 96.94 76 LEU A O 1
ATOM 611 N N . LEU A 1 77 ? 1.893 -6.686 -8.735 1.00 97.25 77 LEU A N 1
ATOM 612 C CA . LEU A 1 77 ? 3.013 -5.754 -8.643 1.00 97.25 77 LEU A CA 1
ATOM 613 C C . LEU A 1 77 ? 4.100 -6.041 -9.690 1.00 97.25 77 LEU A C 1
ATOM 615 O O . LEU A 1 77 ? 4.620 -5.113 -10.303 1.00 97.25 77 LEU A O 1
ATOM 619 N N . LYS A 1 78 ? 4.436 -7.319 -9.908 1.00 96.19 78 LYS A N 1
ATOM 620 C CA . LYS A 1 78 ? 5.436 -7.742 -10.903 1.00 96.19 78 LYS A CA 1
ATOM 621 C C . LYS A 1 78 ? 4.971 -7.482 -12.334 1.00 96.19 78 LYS A C 1
ATOM 623 O O . LYS A 1 78 ? 5.766 -7.009 -13.142 1.00 96.19 78 LYS A O 1
ATOM 628 N N . VAL A 1 79 ? 3.702 -7.770 -12.635 1.00 96.62 79 VAL A N 1
ATOM 629 C CA . VAL A 1 79 ? 3.097 -7.465 -13.940 1.00 96.62 79 VAL A CA 1
ATOM 630 C C . VAL A 1 79 ? 3.147 -5.961 -14.187 1.00 96.62 79 VAL A C 1
ATOM 632 O O . VAL A 1 79 ? 3.723 -5.539 -15.184 1.00 96.62 79 VAL A O 1
ATOM 635 N N . TRP A 1 80 ? 2.677 -5.154 -13.231 1.00 97.56 80 TRP A N 1
ATOM 636 C CA . TRP A 1 80 ? 2.701 -3.696 -13.344 1.00 97.56 80 TRP A CA 1
ATOM 637 C C . TRP A 1 80 ? 4.127 -3.160 -13.538 1.00 97.56 80 TRP A C 1
ATOM 639 O O . TRP A 1 80 ? 4.360 -2.353 -14.437 1.00 97.56 80 TRP A O 1
ATOM 649 N N . HIS A 1 81 ? 5.092 -3.644 -12.744 1.00 96.62 81 HIS A N 1
ATOM 650 C CA . HIS A 1 81 ? 6.506 -3.267 -12.848 1.00 96.62 81 HIS A CA 1
ATOM 651 C C . HIS A 1 81 ? 7.062 -3.530 -14.253 1.00 96.62 81 HIS A C 1
ATOM 653 O O . HIS A 1 81 ? 7.765 -2.683 -14.804 1.00 96.62 81 HIS A O 1
ATOM 659 N N . HIS A 1 82 ? 6.766 -4.700 -14.823 1.00 95.56 82 HIS A N 1
ATOM 660 C CA . HIS A 1 82 ? 7.221 -5.083 -16.156 1.00 95.56 82 HIS A CA 1
ATOM 661 C C . HIS A 1 82 ? 6.539 -4.258 -17.256 1.00 95.56 82 HIS A C 1
ATOM 663 O O . HIS A 1 82 ? 7.223 -3.687 -18.100 1.00 95.56 82 HIS A O 1
ATOM 669 N N . GLU A 1 83 ? 5.208 -4.152 -17.231 1.00 96.44 83 GLU A N 1
ATOM 670 C CA . GLU A 1 83 ? 4.427 -3.424 -18.243 1.00 96.44 83 GLU A CA 1
ATOM 671 C C . GLU A 1 83 ? 4.800 -1.941 -18.327 1.00 96.44 83 GLU A C 1
ATOM 673 O O . GLU A 1 83 ? 4.852 -1.377 -19.417 1.00 96.44 83 GLU A O 1
ATOM 678 N N . HIS A 1 84 ? 5.118 -1.321 -17.189 1.00 95.88 84 HIS A N 1
ATOM 679 C CA . HIS A 1 84 ? 5.450 0.102 -17.114 1.00 95.88 84 HIS A CA 1
ATOM 680 C C . HIS A 1 84 ? 6.957 0.376 -17.100 1.00 95.88 84 HIS A C 1
ATOM 682 O O . HIS A 1 84 ? 7.357 1.525 -16.922 1.00 95.88 84 HIS A O 1
ATOM 688 N N . SER A 1 85 ? 7.796 -0.656 -17.277 1.00 94.19 85 SER A N 1
ATOM 689 C CA . SER A 1 85 ? 9.264 -0.547 -17.222 1.00 94.19 85 SER A CA 1
ATOM 690 C C . SER A 1 85 ? 9.741 0.268 -16.012 1.00 94.19 85 SER A C 1
ATOM 692 O O . SER A 1 85 ? 10.550 1.190 -16.138 1.00 94.19 85 SER A O 1
ATOM 694 N N . SER A 1 86 ? 9.172 -0.024 -14.837 1.00 93.12 86 SER A N 1
ATOM 695 C CA . SER A 1 86 ? 9.432 0.765 -13.635 1.00 93.12 86 SER A CA 1
ATOM 696 C C . SER A 1 86 ? 10.918 0.708 -13.263 1.00 93.12 86 SER A C 1
ATOM 698 O O . SER A 1 86 ? 11.493 -0.379 -13.253 1.00 93.12 86 SER A O 1
ATOM 700 N N . PRO A 1 87 ? 11.553 1.843 -12.914 1.00 92.44 87 PRO A N 1
ATOM 701 C CA . PR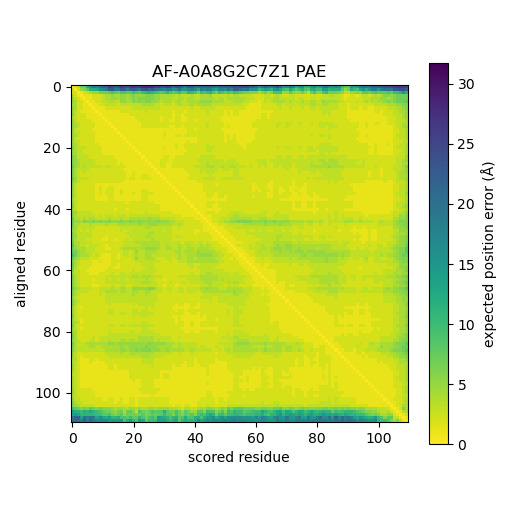O A 1 87 ? 12.944 1.856 -12.467 1.00 92.44 87 PRO A CA 1
ATOM 702 C C . PRO A 1 87 ? 13.096 1.469 -10.987 1.00 92.44 87 PRO A C 1
ATOM 704 O O . PRO A 1 87 ? 14.206 1.493 -10.461 1.00 92.44 87 PRO A O 1
ATOM 707 N N . LEU A 1 88 ? 11.989 1.207 -10.284 1.00 95.44 88 LEU A N 1
ATOM 708 C CA . LEU A 1 88 ? 11.975 0.994 -8.843 1.00 95.44 88 LEU A CA 1
ATOM 709 C C . LEU A 1 88 ? 12.062 -0.486 -8.494 1.00 95.44 88 LEU A C 1
ATOM 711 O O . LEU A 1 88 ? 11.318 -1.307 -9.021 1.00 95.44 88 LEU A O 1
ATOM 715 N N . GLU A 1 89 ? 12.878 -0.804 -7.495 1.00 95.94 89 GLU A N 1
ATOM 716 C CA . GLU A 1 89 ? 12.895 -2.135 -6.899 1.00 95.94 89 GLU A CA 1
ATOM 717 C C . GLU A 1 89 ? 11.524 -2.511 -6.314 1.00 95.94 89 GLU A C 1
ATOM 719 O O . GLU A 1 89 ? 10.816 -1.678 -5.744 1.00 95.94 89 GLU A O 1
ATOM 724 N N . ILE A 1 90 ? 11.167 -3.797 -6.389 1.00 96.44 90 ILE A N 1
ATOM 725 C CA . ILE A 1 90 ? 9.827 -4.307 -6.038 1.00 96.44 90 ILE A CA 1
ATOM 726 C C . ILE A 1 90 ? 9.391 -3.923 -4.616 1.00 96.44 90 ILE A C 1
ATOM 728 O O . ILE A 1 90 ? 8.224 -3.602 -4.395 1.00 96.44 90 ILE A O 1
ATOM 732 N N . ASN A 1 91 ? 10.311 -3.914 -3.648 1.00 96.69 91 ASN A N 1
ATOM 733 C CA . ASN A 1 91 ? 9.994 -3.497 -2.279 1.00 96.69 91 ASN A CA 1
ATOM 734 C C . ASN A 1 91 ? 9.588 -2.016 -2.203 1.00 96.69 91 ASN A C 1
ATOM 736 O O . ASN A 1 91 ? 8.586 -1.695 -1.564 1.00 96.69 91 ASN A O 1
ATOM 740 N N . ASP A 1 92 ? 10.345 -1.129 -2.853 1.00 97.56 92 ASP A N 1
ATOM 741 C CA . ASP A 1 92 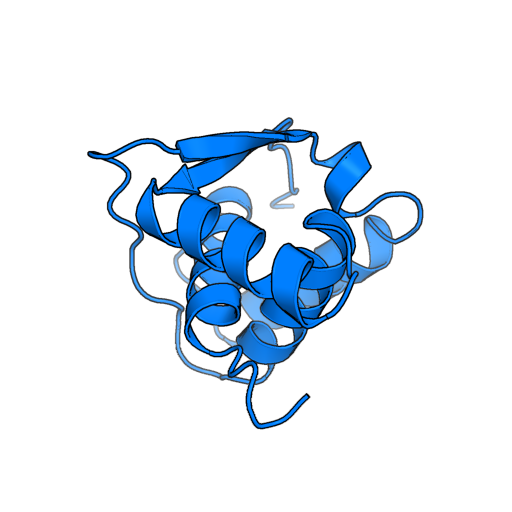? 10.057 0.309 -2.867 1.00 97.56 92 ASP A CA 1
ATOM 742 C C . ASP A 1 92 ? 8.768 0.584 -3.648 1.00 97.56 92 ASP A C 1
ATOM 744 O O . ASP A 1 92 ? 7.857 1.250 -3.156 1.00 97.56 92 ASP A O 1
ATOM 748 N N . LEU A 1 93 ? 8.615 -0.051 -4.811 1.00 97.81 93 LEU A N 1
ATOM 749 C CA . LEU A 1 93 ? 7.410 0.046 -5.622 1.00 97.81 93 LEU A CA 1
ATOM 750 C C . LEU A 1 93 ? 6.152 -0.393 -4.847 1.00 97.81 93 LEU A C 1
ATOM 752 O O . LEU A 1 93 ? 5.129 0.292 -4.892 1.00 97.81 93 LEU A O 1
ATOM 756 N N . CYS A 1 94 ? 6.231 -1.483 -4.071 1.00 98.00 94 CYS A N 1
ATOM 757 C CA . CYS A 1 94 ? 5.143 -1.934 -3.198 1.00 98.00 94 CYS A CA 1
ATOM 758 C C . CYS A 1 94 ? 4.745 -0.858 -2.178 1.00 98.00 94 CYS A C 1
ATOM 760 O O . CYS A 1 94 ? 3.559 -0.564 -2.012 1.00 98.00 94 CYS A O 1
ATOM 762 N N . ILE A 1 95 ? 5.730 -0.280 -1.484 1.00 98.31 95 ILE A N 1
ATOM 763 C CA . ILE A 1 95 ? 5.505 0.752 -0.466 1.00 98.31 95 ILE A CA 1
ATOM 764 C C . ILE A 1 95 ? 4.844 1.968 -1.116 1.00 98.31 95 ILE A C 1
ATOM 766 O O . ILE A 1 95 ? 3.787 2.411 -0.663 1.00 98.31 95 ILE A O 1
ATOM 770 N N . ARG A 1 96 ? 5.403 2.467 -2.221 1.00 98.56 96 ARG A N 1
ATOM 771 C CA . ARG A 1 96 ? 4.879 3.644 -2.921 1.00 98.56 96 ARG A CA 1
ATOM 772 C C . ARG A 1 96 ? 3.470 3.428 -3.465 1.00 98.56 96 ARG A C 1
ATOM 774 O O . ARG A 1 96 ? 2.634 4.324 -3.336 1.00 98.56 96 ARG A O 1
ATOM 781 N N . HIS A 1 97 ? 3.154 2.248 -4.007 1.00 98.56 97 HIS A N 1
ATOM 782 C CA . HIS A 1 97 ? 1.789 1.959 -4.448 1.00 98.56 97 HIS A CA 1
ATOM 783 C C . HIS A 1 97 ? 0.795 1.996 -3.295 1.00 98.56 97 HIS A C 1
ATOM 785 O O . HIS A 1 97 ? -0.252 2.628 -3.436 1.00 98.56 97 HIS A O 1
ATOM 791 N N . ILE A 1 98 ? 1.123 1.378 -2.158 1.00 98.44 98 ILE A N 1
ATOM 792 C CA . ILE A 1 98 ? 0.262 1.409 -0.972 1.00 98.44 98 ILE A CA 1
ATOM 793 C C . ILE A 1 98 ? 0.058 2.857 -0.502 1.00 98.44 98 ILE A C 1
ATOM 795 O O . ILE A 1 98 ? -1.077 3.262 -0.264 1.00 98.44 98 ILE A O 1
ATOM 799 N N . HIS A 1 99 ? 1.120 3.665 -0.428 1.00 98.69 99 HIS A N 1
ATOM 800 C CA . HIS A 1 99 ? 1.039 5.074 -0.013 1.00 98.69 99 HIS A CA 1
ATOM 801 C C . HIS A 1 99 ? 0.197 5.934 -0.955 1.00 98.69 99 HIS A C 1
ATOM 803 O O . HIS A 1 99 ? -0.710 6.634 -0.495 1.00 98.69 99 HIS A O 1
ATOM 809 N N . ARG A 1 100 ? 0.425 5.835 -2.271 1.00 98.44 100 ARG A N 1
ATOM 810 C CA . ARG A 1 100 ? -0.426 6.493 -3.274 1.00 98.44 100 ARG A CA 1
ATOM 811 C C . ARG A 1 100 ? -1.878 6.048 -3.126 1.00 98.44 100 ARG A C 1
ATOM 813 O O . ARG A 1 100 ? -2.781 6.870 -3.103 1.00 98.44 100 ARG A O 1
ATOM 820 N N . GLY A 1 101 ? -2.115 4.755 -2.961 1.00 98.12 101 GLY A N 1
ATOM 821 C CA . GLY A 1 101 ? -3.450 4.217 -2.746 1.00 98.12 101 GLY A CA 1
ATOM 822 C C . GLY A 1 101 ? -4.153 4.798 -1.521 1.00 98.12 101 GLY A C 1
ATOM 823 O O . GLY A 1 101 ? -5.308 5.210 -1.594 1.00 98.12 101 GLY A O 1
ATOM 824 N N . ILE A 1 102 ? -3.444 4.888 -0.392 1.00 98.12 102 ILE A N 1
ATOM 825 C CA . ILE A 1 102 ? -3.971 5.481 0.841 1.00 98.12 102 ILE A CA 1
ATOM 826 C C . ILE A 1 102 ? -4.340 6.945 0.600 1.00 98.12 102 ILE A C 1
ATOM 828 O O . ILE A 1 102 ? -5.382 7.394 1.084 1.00 98.12 102 ILE A O 1
ATOM 832 N N . SER A 1 103 ? -3.546 7.698 -0.168 1.00 97.00 103 SER A N 1
ATOM 833 C CA . SER A 1 103 ? -3.867 9.090 -0.497 1.00 97.00 103 SER A CA 1
ATOM 834 C C . SER A 1 103 ? -5.111 9.210 -1.392 1.00 97.00 103 SER A C 1
ATOM 836 O O . SER A 1 103 ? -5.911 10.119 -1.162 1.00 97.00 103 SER A O 1
ATOM 838 N N . LEU A 1 104 ? -5.355 8.244 -2.283 1.00 96.44 104 LEU A N 1
ATOM 839 C CA . LEU A 1 104 ? -6.514 8.204 -3.184 1.00 96.44 104 LEU A CA 1
ATOM 840 C C . LEU A 1 104 ? -7.838 7.829 -2.502 1.00 96.44 104 LEU A C 1
ATOM 842 O O . LEU A 1 104 ? -8.896 8.275 -2.949 1.00 96.44 104 LEU A O 1
ATOM 846 N N . ILE A 1 105 ? -7.815 7.052 -1.412 1.00 95.56 105 ILE A N 1
ATOM 847 C CA . ILE A 1 105 ? -9.056 6.668 -0.724 1.00 95.56 105 ILE A CA 1
ATOM 848 C C . ILE A 1 105 ? -9.766 7.916 -0.182 1.00 95.56 105 ILE A C 1
ATOM 850 O O . ILE A 1 105 ? -9.229 8.651 0.659 1.00 95.56 105 ILE A O 1
ATOM 854 N N . ASN A 1 106 ? -11.007 8.111 -0.630 1.00 89.50 106 ASN A N 1
ATOM 855 C CA . ASN A 1 106 ? -11.910 9.140 -0.137 1.00 89.50 106 ASN A CA 1
ATOM 856 C C . ASN A 1 106 ? -13.035 8.493 0.693 1.00 89.50 106 ASN A C 1
ATOM 858 O O . ASN A 1 106 ? -13.889 7.821 0.117 1.00 89.50 106 ASN A O 1
ATOM 862 N N . PRO A 1 107 ? -13.084 8.712 2.020 1.00 76.00 107 PRO A N 1
ATOM 863 C CA . PRO A 1 107 ? -14.093 8.099 2.882 1.00 76.00 107 PRO A CA 1
ATOM 864 C C . PRO A 1 107 ? -15.526 8.557 2.609 1.00 76.00 107 PRO A C 1
ATOM 866 O O . PRO A 1 107 ? -16.442 7.905 3.077 1.00 76.00 107 PRO A O 1
ATOM 869 N N . ASN A 1 108 ? -15.737 9.666 1.895 1.00 78.12 108 ASN A N 1
ATOM 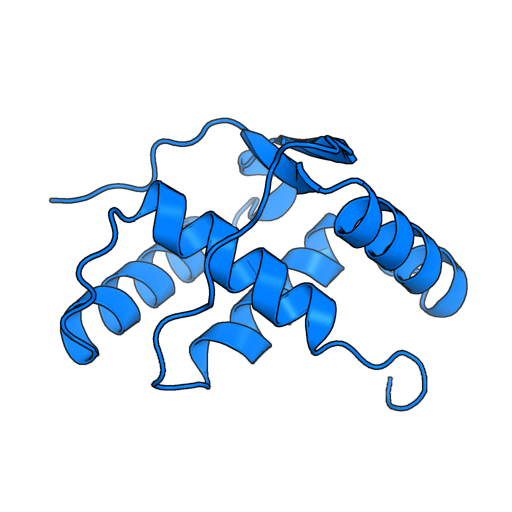870 C CA . ASN A 1 108 ? -17.085 10.151 1.577 1.00 78.12 108 ASN A CA 1
ATOM 871 C C . ASN A 1 108 ? -17.659 9.505 0.302 1.00 78.12 108 ASN A C 1
ATOM 873 O O . ASN A 1 108 ? -18.753 9.860 -0.123 1.00 78.12 108 ASN A O 1
ATOM 877 N N . LYS A 1 109 ? -16.887 8.630 -0.356 1.00 66.62 109 LYS A N 1
ATOM 878 C CA . LYS A 1 109 ? -17.271 7.892 -1.569 1.00 66.62 109 LYS A CA 1
ATOM 879 C C . LYS A 1 109 ? -17.315 6.370 -1.342 1.00 66.62 109 LYS A C 1
ATOM 881 O O . LYS A 1 109 ? -17.429 5.630 -2.314 1.00 66.62 109 LYS A O 1
ATOM 886 N N . LEU A 1 110 ? -17.173 5.933 -0.088 1.00 59.78 110 LEU A N 1
ATOM 887 C CA . LEU A 1 110 ? -17.291 4.550 0.384 1.00 59.78 110 LEU A CA 1
ATOM 888 C C . LEU A 1 110 ? -18.561 4.433 1.225 1.00 59.78 110 LEU A C 1
ATOM 890 O O . LEU A 1 110 ? -19.219 3.380 1.119 1.00 59.78 110 LEU A O 1
#

InterPro domains:
  IPR014969 DNA sulphur modification protein DndE [PF08870] (11-107)
  IPR014969 DNA sulphur modification protein DndE [TIGR03184] (12-106)
  IPR038472 DNA sulphur modification protein DndE superfamily [G3DSA:1.10.1220.160] (4-110)

Organism: NCBI:txid126333

Radius of gyration: 13.13 Å; Cα contacts (8 Å, |Δi|>4): 137; chains: 1; bounding box: 31×27×31 Å

Mean predicted aligned error: 2.91 Å

Solvent-accessible surface area (backbone atoms only — not comparable to full-atom values): 6307 Å² total; per-residue (Å²): 130,89,62,82,73,65,65,54,50,76,32,29,36,65,57,41,52,50,42,52,52,47,23,74,74,70,70,49,52,59,36,58,50,43,50,52,11,30,55,64,28,68,75,49,84,66,84,59,62,86,75,78,65,82,57,65,37,61,68,46,46,36,62,69,44,44,47,96,46,40,64,57,57,52,49,53,51,52,50,51,38,60,77,61,65,53,92,60,57,53,51,59,44,51,49,21,26,30,52,49,7,55,70,66,64,53,80,91,81,111